Protein AF-A0AAD9JJX1-F1 (afdb_monomer_lite)

Radius of gyration: 18.47 Å; chains: 1; bounding box: 38×28×59 Å

Foldseek 3Di:
DLVVVLVVVLVVLVVVVVVCCPPPCNVVVVVVLVVCVVVDDPVCVVCLVLVVVVDDPQDQPPHPPGDVVSVSVVVNVVSVVCSVVVDDDDDDDDDCVCVVVPDDPVVVVVVCCVGVPPDPD

Structure (mmCIF, N/CA/C/O backbone):
data_AF-A0AAD9JJX1-F1
#
_entry.id   AF-A0AAD9JJX1-F1
#
loop_
_atom_site.group_PDB
_atom_site.id
_atom_site.type_symbol
_atom_site.label_atom_id
_atom_site.label_alt_id
_atom_site.label_comp_id
_atom_site.label_asym_id
_atom_site.label_entity_id
_atom_site.label_seq_id
_atom_site.pdbx_PDB_ins_code
_atom_site.Cartn_x
_atom_site.Cartn_y
_atom_site.Cartn_z
_atom_site.occupancy
_atom_site.B_iso_or_equiv
_atom_site.auth_seq_id
_atom_site.auth_comp_id
_atom_site.auth_asym_id
_atom_site.auth_atom_id
_atom_site.pdbx_PDB_model_num
ATOM 1 N N . MET A 1 1 ? 19.285 1.051 -28.911 1.00 51.34 1 MET A N 1
ATOM 2 C CA . MET A 1 1 ? 17.881 0.577 -28.793 1.00 51.34 1 MET A CA 1
ATOM 3 C C . MET A 1 1 ? 17.432 0.294 -27.343 1.00 51.34 1 MET A C 1
ATOM 5 O O . MET A 1 1 ? 16.351 0.729 -26.985 1.00 51.34 1 MET A O 1
ATOM 9 N N . ARG A 1 2 ? 18.259 -0.335 -26.481 1.00 54.25 2 ARG A N 1
ATOM 10 C CA . ARG A 1 2 ? 17.957 -0.710 -25.068 1.00 54.25 2 ARG A CA 1
ATOM 11 C C . ARG A 1 2 ? 17.603 0.442 -24.096 1.00 54.25 2 ARG A C 1
ATOM 13 O O . ARG A 1 2 ? 16.806 0.224 -23.195 1.00 54.25 2 ARG A O 1
ATOM 20 N N . LYS A 1 3 ? 18.189 1.638 -24.262 1.00 57.28 3 LYS A N 1
ATOM 21 C CA . LYS A 1 3 ? 17.987 2.800 -23.365 1.00 57.28 3 LYS A CA 1
ATOM 22 C C . LYS A 1 3 ? 16.601 3.443 -23.537 1.00 57.28 3 LYS A C 1
ATOM 24 O O . LYS A 1 3 ? 15.914 3.717 -22.565 1.00 57.28 3 LYS A O 1
ATOM 29 N N . ARG A 1 4 ? 16.141 3.525 -24.791 1.00 63.28 4 ARG A N 1
ATOM 30 C CA . ARG A 1 4 ? 14.838 4.093 -25.170 1.00 63.28 4 ARG A CA 1
ATOM 31 C C . ARG A 1 4 ? 13.652 3.331 -24.575 1.00 63.28 4 ARG A C 1
ATOM 33 O O . ARG A 1 4 ? 12.677 3.944 -24.176 1.00 63.28 4 ARG A O 1
ATOM 40 N N . THR A 1 5 ? 13.705 1.999 -24.526 1.00 60.38 5 THR A N 1
ATOM 41 C CA . THR A 1 5 ? 12.619 1.177 -23.954 1.00 60.38 5 THR A CA 1
ATOM 42 C C . THR A 1 5 ? 12.521 1.343 -22.437 1.00 60.38 5 THR A C 1
ATOM 44 O O . THR A 1 5 ? 11.437 1.323 -21.868 1.00 60.38 5 THR A O 1
ATOM 47 N N . LEU A 1 6 ? 13.673 1.539 -21.802 1.00 60.19 6 LEU A N 1
ATOM 48 C CA . LEU A 1 6 ? 13.841 1.799 -20.379 1.00 60.19 6 LEU A CA 1
ATOM 49 C C . LEU A 1 6 ? 13.226 3.135 -19.961 1.00 60.19 6 LEU A C 1
ATOM 51 O O . LEU A 1 6 ? 12.416 3.200 -19.039 1.00 60.19 6 LEU A O 1
ATOM 55 N N . GLU A 1 7 ? 13.596 4.178 -20.697 1.00 70.75 7 GLU A N 1
ATOM 56 C CA . GLU A 1 7 ? 13.088 5.536 -20.526 1.00 70.75 7 GLU A CA 1
ATOM 57 C C . GLU A 1 7 ? 11.575 5.581 -20.743 1.00 70.75 7 GLU A C 1
ATOM 59 O O . GLU A 1 7 ? 10.877 6.185 -19.940 1.00 70.75 7 GLU A O 1
ATOM 64 N N . LYS A 1 8 ? 11.056 4.856 -21.744 1.00 75.31 8 LYS A N 1
ATOM 65 C CA . LYS A 1 8 ? 9.611 4.735 -21.991 1.00 75.31 8 LYS A CA 1
ATOM 66 C C . LYS A 1 8 ? 8.853 4.056 -20.851 1.00 75.31 8 LYS A C 1
ATOM 68 O O . LYS A 1 8 ? 7.758 4.485 -20.521 1.00 75.31 8 LYS A O 1
ATOM 73 N N . ALA A 1 9 ? 9.409 2.998 -20.259 1.00 68.06 9 ALA A N 1
ATOM 74 C CA . ALA A 1 9 ? 8.761 2.312 -19.140 1.00 68.06 9 ALA A CA 1
ATOM 75 C C . ALA A 1 9 ? 8.756 3.181 -17.872 1.00 68.06 9 ALA A C 1
ATOM 77 O O . ALA A 1 9 ? 7.738 3.251 -17.192 1.00 68.06 9 ALA A O 1
ATOM 78 N N . SER A 1 10 ? 9.865 3.876 -17.579 1.00 68.75 10 SER A N 1
ATOM 79 C CA . SER A 1 10 ? 9.905 4.851 -16.480 1.00 68.75 10 SER A CA 1
ATOM 80 C C . SER A 1 10 ? 8.924 5.988 -16.731 1.00 68.75 10 SER A C 1
ATOM 82 O O . SER A 1 10 ? 8.107 6.262 -15.863 1.00 68.75 10 SER A O 1
ATOM 84 N N . SER A 1 11 ? 8.951 6.599 -17.922 1.00 75.44 11 SER A N 1
ATOM 85 C CA . SER A 1 11 ? 8.067 7.722 -18.237 1.00 75.44 11 SER A CA 1
ATOM 86 C C . SER A 1 11 ? 6.602 7.315 -18.190 1.00 75.44 11 SER A C 1
ATOM 88 O O . SER A 1 11 ? 5.792 8.095 -17.721 1.00 75.44 11 SER A O 1
ATOM 90 N N . PHE A 1 12 ? 6.263 6.096 -18.623 1.00 75.56 12 PHE A N 1
ATOM 91 C CA . PHE A 1 12 ? 4.907 5.564 -18.521 1.00 75.56 12 PHE A CA 1
ATOM 92 C C . PHE A 1 12 ? 4.464 5.416 -17.062 1.00 75.56 12 PHE A C 1
ATOM 94 O O . PHE A 1 12 ? 3.362 5.823 -16.720 1.00 75.56 12 PHE A O 1
ATOM 101 N N . LEU A 1 13 ? 5.310 4.866 -16.183 1.00 69.75 13 LEU A N 1
ATOM 102 C CA . LEU A 1 13 ? 4.979 4.751 -14.757 1.00 69.75 13 LEU A CA 1
ATOM 103 C C . LEU A 1 13 ? 4.855 6.127 -14.088 1.00 69.75 13 LEU A C 1
ATOM 105 O O . LEU A 1 13 ? 3.922 6.343 -13.318 1.00 69.75 13 LEU A O 1
ATOM 109 N N . ASP A 1 14 ? 5.756 7.053 -14.416 1.00 72.12 14 ASP A N 1
ATOM 110 C CA . ASP A 1 14 ? 5.748 8.424 -13.899 1.00 72.12 14 ASP A CA 1
ATOM 111 C C . ASP A 1 14 ? 4.504 9.195 -14.409 1.00 72.12 14 ASP A C 1
ATOM 113 O O . ASP A 1 14 ? 3.851 9.916 -13.653 1.00 72.12 14 ASP A O 1
ATOM 117 N N . GLU A 1 15 ? 4.102 8.979 -15.666 1.00 75.94 15 GLU A N 1
ATOM 118 C CA . GLU A 1 15 ? 2.879 9.526 -16.267 1.00 75.94 15 GLU A CA 1
ATOM 119 C C . GLU A 1 15 ? 1.619 8.949 -15.614 1.00 75.94 15 GLU A C 1
ATOM 121 O O . GLU A 1 15 ? 0.737 9.717 -15.242 1.00 75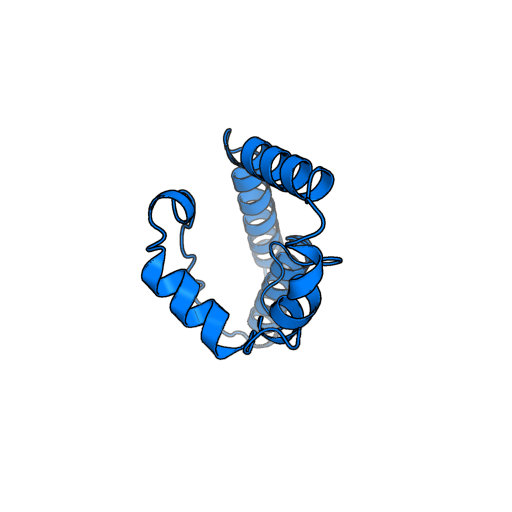.94 15 GLU A O 1
ATOM 126 N N . ARG A 1 16 ? 1.545 7.629 -15.394 1.00 67.31 16 ARG A N 1
ATOM 127 C CA . ARG A 1 16 ? 0.407 6.988 -14.708 1.00 67.31 16 ARG A CA 1
ATOM 128 C C . ARG A 1 16 ? 0.282 7.454 -13.261 1.00 67.31 16 ARG A C 1
ATOM 130 O O . ARG A 1 16 ? -0.829 7.712 -12.810 1.00 67.31 16 ARG A O 1
ATOM 137 N N . ALA A 1 17 ? 1.402 7.609 -12.553 1.00 64.44 17 ALA A N 1
ATOM 138 C CA . ALA A 1 17 ? 1.413 8.192 -11.213 1.00 64.44 17 ALA A CA 1
ATOM 139 C C . ALA A 1 17 ? 0.863 9.629 -11.232 1.00 64.44 17 ALA A C 1
ATOM 141 O O . ALA A 1 17 ? -0.026 9.961 -10.452 1.00 64.44 17 ALA A O 1
ATOM 142 N N . THR A 1 18 ? 1.312 10.440 -12.191 1.00 67.06 18 THR A N 1
ATOM 143 C CA . THR A 1 18 ? 0.841 11.821 -12.378 1.00 67.06 18 THR A CA 1
ATOM 144 C C . THR A 1 18 ? -0.645 11.885 -12.761 1.00 67.06 18 THR A C 1
ATOM 146 O O . THR A 1 18 ? -1.367 12.775 -12.321 1.00 67.06 18 THR A O 1
ATOM 149 N N . GLU A 1 19 ? -1.129 10.962 -13.591 1.00 67.94 19 GLU A N 1
ATOM 150 C CA . GLU A 1 19 ? -2.529 10.887 -14.022 1.00 67.94 19 GLU A CA 1
ATOM 151 C C . GLU A 1 19 ? -3.447 10.531 -12.843 1.00 67.94 19 GLU A C 1
ATOM 153 O O . GLU A 1 19 ? -4.462 11.195 -12.640 1.00 67.94 19 GLU A O 1
ATOM 158 N N . ILE A 1 20 ? -3.032 9.580 -11.996 1.00 61.97 20 ILE A N 1
ATOM 159 C CA . ILE A 1 20 ? -3.709 9.244 -10.732 1.00 61.97 20 ILE A CA 1
ATOM 160 C C . ILE A 1 20 ? -3.759 10.457 -9.792 1.00 61.97 20 ILE A C 1
ATOM 162 O O . ILE A 1 20 ? -4.796 10.726 -9.187 1.00 61.97 20 ILE A O 1
ATOM 166 N N . GLU A 1 21 ? -2.667 11.218 -9.687 1.00 62.78 21 GLU A N 1
ATOM 167 C CA . GLU A 1 21 ? -2.613 12.445 -8.879 1.00 62.78 21 GLU A CA 1
ATOM 168 C C . GLU A 1 21 ? -3.509 13.573 -9.424 1.00 62.78 21 GLU A C 1
ATOM 170 O O . GLU A 1 21 ? -3.971 14.414 -8.651 1.00 62.78 21 GLU A O 1
ATOM 175 N N . ARG A 1 22 ? -3.773 13.597 -10.738 1.00 63.84 22 ARG A N 1
ATOM 176 C CA . ARG A 1 22 ? -4.598 14.614 -11.420 1.00 63.84 22 ARG A CA 1
ATOM 177 C C . ARG A 1 22 ? -6.092 14.301 -11.450 1.00 63.84 22 ARG A C 1
ATOM 179 O O . ARG A 1 22 ? -6.875 15.213 -11.720 1.00 63.84 22 ARG A O 1
ATOM 186 N N . LEU A 1 23 ? -6.505 13.058 -11.194 1.00 61.00 23 LEU A N 1
ATOM 187 C CA . LEU A 1 23 ? -7.923 12.721 -11.069 1.00 61.00 23 LEU A CA 1
ATOM 188 C C . LEU A 1 23 ? -8.540 13.549 -9.934 1.00 61.00 23 LEU A C 1
ATOM 190 O O . LEU A 1 23 ? -8.014 13.582 -8.824 1.00 61.00 23 LEU A O 1
ATOM 194 N N . LEU A 1 24 ? -9.655 14.225 -10.229 1.00 50.28 24 LEU A N 1
ATOM 195 C CA . LEU A 1 24 ? -10.292 15.252 -9.390 1.00 50.28 24 LEU A CA 1
ATOM 196 C C . LEU A 1 24 ? -10.593 14.797 -7.947 1.00 50.28 24 LEU A C 1
ATOM 198 O O . LEU A 1 24 ? -10.640 15.642 -7.054 1.00 50.28 24 LEU A O 1
ATOM 202 N N . ASP A 1 25 ? -10.685 13.489 -7.697 1.00 57.41 25 ASP A N 1
ATOM 203 C CA . ASP A 1 25 ? -10.957 12.901 -6.380 1.00 57.41 25 ASP A CA 1
ATOM 204 C C . ASP A 1 25 ? -9.707 12.396 -5.638 1.00 57.41 25 ASP A C 1
ATOM 206 O O . ASP A 1 25 ? -9.750 12.205 -4.424 1.00 57.41 25 ASP A O 1
ATOM 210 N N . GLY A 1 26 ? -8.565 12.233 -6.313 1.00 57.34 26 GLY A N 1
ATOM 211 C CA . GLY A 1 26 ? -7.311 11.781 -5.699 1.00 57.34 26 GLY A CA 1
ATOM 212 C C . GLY A 1 26 ? -6.803 12.767 -4.640 1.00 57.34 26 GLY A C 1
ATOM 213 O O . GLY A 1 26 ? -6.696 12.401 -3.467 1.00 57.34 26 GLY A O 1
ATOM 214 N N . PRO A 1 27 ? -6.570 14.049 -4.982 1.00 58.38 27 PRO A N 1
ATOM 215 C CA . PRO A 1 27 ? -6.161 15.074 -4.024 1.00 58.38 27 PRO A CA 1
ATOM 216 C C . PRO A 1 27 ? -7.207 15.335 -2.943 1.00 58.38 27 PRO A C 1
ATOM 218 O O . PRO A 1 27 ? -6.839 15.708 -1.832 1.00 58.38 27 PRO A O 1
ATOM 221 N N . GLN A 1 28 ? -8.497 15.153 -3.244 1.00 58.03 28 GLN A N 1
ATOM 222 C CA . GLN A 1 28 ? -9.574 15.286 -2.262 1.00 58.03 28 GLN A CA 1
ATOM 223 C C . GLN A 1 28 ? -9.564 14.129 -1.272 1.00 58.03 28 GLN A C 1
ATOM 225 O O . GLN A 1 28 ? -9.653 14.384 -0.079 1.00 58.03 28 GLN A O 1
ATOM 230 N N . MET A 1 29 ? -9.371 12.890 -1.726 1.00 59.09 29 MET A N 1
ATOM 231 C CA . MET A 1 29 ? -9.211 11.721 -0.865 1.00 59.09 29 MET A CA 1
ATOM 232 C C . MET A 1 29 ? -7.929 11.824 -0.037 1.00 59.09 29 MET A C 1
ATOM 234 O O . MET A 1 29 ? -7.978 11.621 1.171 1.00 59.09 29 MET A O 1
ATOM 238 N N . PHE A 1 30 ? -6.800 12.229 -0.628 1.00 59.03 30 PHE A N 1
ATOM 239 C CA . PHE A 1 30 ? -5.568 12.489 0.122 1.00 59.03 30 PHE A CA 1
ATOM 240 C C . PHE A 1 30 ? -5.745 13.633 1.122 1.00 59.03 30 PHE A C 1
ATOM 242 O O . PHE A 1 30 ? -5.327 13.489 2.266 1.00 59.03 30 PHE A O 1
ATOM 249 N N . LYS A 1 31 ? -6.414 14.737 0.758 1.00 56.84 31 LYS A N 1
ATOM 250 C CA . LYS A 1 31 ? -6.748 15.824 1.695 1.00 56.84 31 LYS A CA 1
ATOM 251 C C . LYS A 1 31 ? -7.729 15.372 2.770 1.00 56.84 31 LYS A C 1
ATOM 253 O O . LYS A 1 31 ? -7.530 15.744 3.914 1.00 56.84 31 LYS A O 1
ATOM 258 N N . ALA A 1 32 ? -8.746 14.579 2.448 1.00 55.56 32 ALA A N 1
ATOM 259 C CA . ALA A 1 32 ? -9.736 14.065 3.388 1.00 55.56 32 ALA A CA 1
ATOM 260 C C . ALA A 1 32 ? -9.092 13.079 4.361 1.00 55.56 32 ALA A C 1
ATOM 262 O O . ALA A 1 32 ? -9.261 13.227 5.563 1.00 55.56 32 ALA A O 1
ATOM 263 N N . VAL A 1 33 ? -8.273 12.147 3.873 1.00 59.66 33 VAL A N 1
ATOM 264 C CA . VAL A 1 33 ? -7.469 11.237 4.697 1.00 59.66 33 VAL A CA 1
ATOM 265 C C . VAL A 1 33 ? -6.462 12.015 5.528 1.00 59.66 33 VAL A C 1
ATOM 267 O O . VAL A 1 33 ? -6.341 11.732 6.709 1.00 59.66 33 VAL A O 1
ATOM 270 N N . HIS A 1 34 ? -5.792 13.028 4.977 1.00 59.16 34 HIS A N 1
ATOM 271 C CA . HIS A 1 34 ? -4.846 13.856 5.726 1.00 59.16 34 HIS A CA 1
ATOM 272 C C . HIS A 1 34 ? -5.547 14.721 6.786 1.00 59.16 34 HIS A C 1
ATOM 274 O O . HIS A 1 34 ? -5.044 14.873 7.896 1.00 59.16 34 HIS A O 1
ATOM 280 N N . LEU A 1 35 ? -6.734 15.256 6.487 1.00 53.00 35 LEU A N 1
ATOM 281 C CA . LEU A 1 35 ? -7.588 15.992 7.424 1.00 53.00 35 LEU A CA 1
ATOM 282 C C . LEU A 1 35 ? -8.153 15.069 8.508 1.00 53.00 35 LEU A C 1
ATOM 284 O O . LEU A 1 35 ? -8.164 15.456 9.674 1.00 53.00 35 LEU A O 1
ATOM 288 N N . LEU A 1 36 ? -8.563 13.849 8.152 1.00 53.97 36 LEU A N 1
ATOM 289 C CA . LEU A 1 36 ? -8.987 12.806 9.086 1.00 53.97 36 LEU A CA 1
ATOM 290 C C . LEU A 1 36 ? -7.811 12.317 9.932 1.00 53.97 36 LEU A C 1
ATOM 292 O O . LEU A 1 36 ? -7.994 12.138 11.125 1.00 53.97 36 LEU A O 1
ATOM 296 N N . GLN A 1 37 ? -6.609 12.174 9.359 1.00 55.09 37 GLN A N 1
ATOM 297 C CA . GLN A 1 37 ? -5.351 11.858 10.051 1.00 55.09 37 GLN A CA 1
ATOM 298 C C . GLN A 1 37 ? -4.961 12.964 11.041 1.00 55.09 37 GLN A C 1
ATOM 300 O O . GLN A 1 37 ? -4.597 12.665 12.175 1.00 55.09 37 GLN A O 1
ATOM 305 N N . ARG A 1 38 ? -5.100 14.239 10.657 1.00 54.84 38 ARG A N 1
ATOM 306 C CA . ARG A 1 38 ? -4.887 15.402 11.539 1.00 54.84 38 ARG A CA 1
ATOM 307 C C . ARG A 1 38 ? -5.962 15.549 12.618 1.00 54.84 38 ARG A C 1
ATOM 309 O O . ARG A 1 38 ? -5.680 16.109 13.671 1.00 54.84 38 ARG A O 1
ATOM 316 N N . ARG A 1 39 ? -7.179 15.060 12.362 1.00 49.59 39 ARG A N 1
ATOM 317 C CA . ARG A 1 39 ? -8.299 15.022 13.315 1.00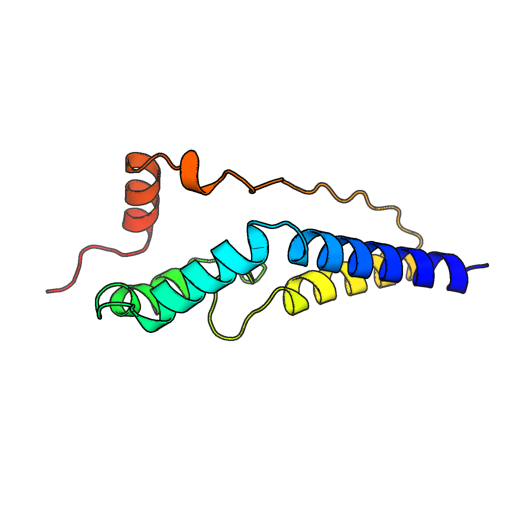 49.59 39 ARG A CA 1
ATOM 318 C C . ARG A 1 39 ? -8.470 13.668 14.002 1.00 49.59 39 ARG A C 1
ATOM 320 O O . ARG A 1 39 ? -9.518 13.470 14.612 1.00 49.59 39 ARG A O 1
ATOM 327 N N . GLN A 1 40 ? -7.501 12.747 13.927 1.00 48.62 40 GLN A N 1
ATOM 328 C CA . GLN A 1 40 ? -7.635 11.448 14.590 1.00 48.62 40 GLN A CA 1
ATOM 329 C C . GLN A 1 40 ? -7.830 11.665 16.083 1.00 48.62 40 GLN A C 1
ATOM 331 O O . GLN A 1 40 ? -6.896 11.933 16.836 1.00 48.62 40 GLN A O 1
ATOM 336 N N . HIS A 1 41 ? -9.086 11.535 16.498 1.00 53.44 41 HIS A N 1
ATOM 337 C CA . HIS A 1 41 ? -9.458 11.271 17.865 1.00 53.44 41 HIS A CA 1
ATOM 338 C C . HIS A 1 41 ? -8.640 10.060 18.322 1.00 53.44 41 HIS A C 1
ATOM 340 O O . HIS A 1 41 ? -8.515 9.082 17.584 1.00 53.44 41 HIS A O 1
ATOM 346 N N . SER A 1 42 ? -8.104 10.141 19.535 1.00 57.56 42 SER A N 1
ATOM 347 C CA . SER A 1 42 ? -7.198 9.218 20.249 1.00 57.56 42 SER A CA 1
ATOM 348 C C . SER A 1 42 ? -7.474 7.700 20.182 1.00 57.56 42 SER A C 1
ATOM 350 O O . SER A 1 42 ? -6.748 6.911 20.782 1.00 57.56 42 SER A O 1
ATOM 352 N N . LYS A 1 43 ? -8.523 7.255 19.483 1.00 61.78 43 LYS A N 1
ATOM 353 C CA . LYS A 1 43 ? -8.937 5.858 19.336 1.00 61.78 43 LYS A CA 1
ATOM 354 C C . LYS A 1 43 ? -8.183 5.112 18.231 1.00 61.78 43 LYS A C 1
ATOM 356 O O . LYS A 1 43 ? -7.791 3.977 18.472 1.00 61.78 43 LYS A O 1
ATOM 361 N N . LEU A 1 44 ? -7.932 5.709 17.057 1.00 74.75 44 LEU A N 1
ATOM 362 C CA . LEU A 1 44 ? -7.217 4.996 15.978 1.00 74.75 44 LEU A CA 1
ATOM 363 C C . LEU A 1 44 ? -5.716 4.838 16.258 1.00 74.75 44 LEU A C 1
ATOM 365 O O . LEU A 1 44 ? -5.113 3.863 15.821 1.00 74.75 44 LEU A O 1
ATOM 369 N N . THR A 1 45 ? -5.132 5.720 17.070 1.00 79.25 45 THR A N 1
ATO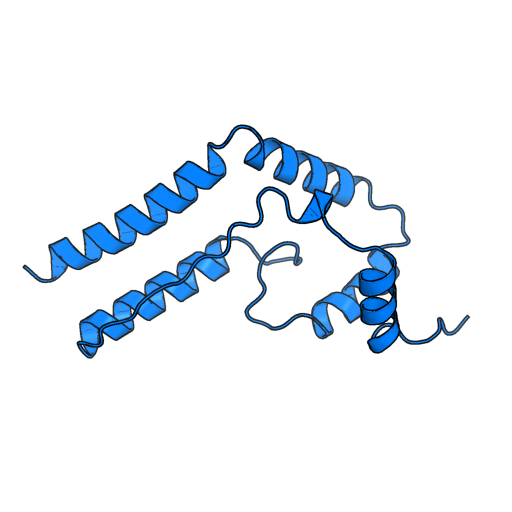M 370 C CA . THR A 1 45 ? -3.753 5.576 17.564 1.00 79.25 45 THR A CA 1
ATOM 371 C C . THR A 1 45 ? -3.567 4.363 18.474 1.00 79.25 45 THR A C 1
ATOM 373 O O . THR A 1 45 ? -2.467 3.843 18.561 1.00 79.25 45 THR A O 1
ATOM 376 N N . ARG A 1 46 ? -4.623 3.868 19.138 1.00 82.94 46 ARG A N 1
ATOM 377 C CA . ARG A 1 46 ? -4.515 2.677 20.004 1.00 82.94 46 ARG A CA 1
ATOM 378 C C . ARG A 1 46 ? -4.278 1.387 19.226 1.00 82.94 46 ARG A C 1
ATOM 380 O O . ARG A 1 46 ? -3.733 0.438 19.777 1.00 82.94 46 ARG A O 1
ATOM 387 N N . ILE A 1 47 ? -4.748 1.331 17.983 1.00 86.25 47 ILE A N 1
ATOM 388 C CA . ILE A 1 47 ? -4.665 0.131 17.148 1.00 86.25 47 ILE A CA 1
ATOM 389 C C . ILE A 1 47 ? -3.618 0.261 16.041 1.00 86.25 47 ILE A C 1
ATOM 391 O O . ILE A 1 47 ? -3.390 -0.713 15.332 1.00 86.25 47 ILE A O 1
ATOM 395 N N . SER A 1 48 ? -2.989 1.432 15.880 1.00 85.56 48 SER A N 1
ATOM 396 C CA . SER A 1 48 ? -2.104 1.712 14.744 1.00 85.56 48 SER A CA 1
ATOM 397 C C . SER A 1 48 ? -0.948 0.732 14.651 1.00 85.56 48 SER A C 1
ATOM 399 O O . SER A 1 48 ? -0.697 0.226 13.567 1.00 85.56 48 SER A O 1
ATOM 401 N N . ASP A 1 49 ? -0.298 0.427 15.771 1.00 88.00 49 ASP A N 1
ATOM 402 C CA . ASP A 1 49 ? 0.912 -0.399 15.772 1.00 88.00 49 ASP A CA 1
ATOM 403 C C . ASP A 1 49 ? 0.564 -1.856 15.448 1.00 88.00 49 ASP A C 1
ATOM 405 O O . ASP A 1 49 ? 1.155 -2.456 14.558 1.00 88.00 49 ASP A O 1
ATOM 409 N N . LYS A 1 50 ? -0.516 -2.378 16.048 1.00 90.06 50 LYS A N 1
ATOM 410 C CA . LYS A 1 50 ? -1.046 -3.714 15.726 1.00 90.06 50 LYS A CA 1
ATOM 411 C C . LYS A 1 50 ? -1.471 -3.834 14.261 1.00 90.06 50 LYS A C 1
ATOM 413 O O . LYS A 1 50 ? -1.288 -4.882 13.649 1.00 90.06 50 LYS A O 1
ATOM 418 N N . VAL A 1 51 ? -2.076 -2.783 13.700 1.00 90.56 51 VAL A N 1
ATOM 419 C CA . VAL A 1 51 ? -2.437 -2.741 12.275 1.00 90.56 51 VAL A CA 1
ATOM 420 C C . VAL A 1 51 ? -1.176 -2.710 11.410 1.00 90.56 51 VAL A C 1
ATOM 422 O O . VAL A 1 51 ? -1.122 -3.417 10.408 1.00 90.56 51 VAL A O 1
ATOM 425 N N . ASP A 1 52 ? -0.167 -1.925 11.785 1.00 89.75 52 ASP A N 1
ATOM 426 C CA . ASP A 1 52 ? 1.086 -1.803 11.034 1.00 89.75 52 ASP A CA 1
ATOM 427 C C . ASP A 1 52 ? 1.879 -3.122 11.011 1.00 89.75 52 ASP A C 1
ATOM 429 O O . ASP A 1 52 ? 2.436 -3.474 9.967 1.00 89.75 52 ASP A O 1
ATOM 433 N N . ASP A 1 53 ? 1.847 -3.874 12.116 1.00 91.12 53 ASP A N 1
ATOM 434 C CA . ASP A 1 53 ? 2.429 -5.217 12.244 1.00 91.12 53 ASP A CA 1
ATOM 435 C C . ASP A 1 53 ? 1.651 -6.277 11.448 1.00 91.12 53 ASP A C 1
ATOM 437 O O . ASP A 1 53 ? 2.242 -7.192 10.875 1.00 91.12 53 ASP A O 1
ATOM 441 N N . PHE A 1 54 ? 0.320 -6.161 11.391 1.00 92.94 54 PHE A N 1
ATOM 442 C CA . PHE A 1 54 ? -0.529 -7.077 10.624 1.00 92.94 54 PHE A CA 1
ATOM 443 C C . PHE A 1 54 ? -0.404 -6.868 9.106 1.00 92.94 54 PHE A C 1
ATOM 445 O O . PHE A 1 54 ? -0.531 -7.817 8.327 1.00 92.94 54 PHE A O 1
ATOM 452 N N . LEU A 1 55 ? -0.182 -5.628 8.656 1.00 92.12 55 LEU A N 1
ATOM 453 C CA . LEU A 1 55 ? -0.096 -5.307 7.234 1.00 92.12 55 LEU A CA 1
ATOM 454 C C . LEU A 1 55 ? 1.215 -5.815 6.611 1.00 92.12 55 LEU A C 1
ATOM 456 O O . LEU A 1 55 ? 2.301 -5.599 7.156 1.00 92.12 55 LEU A O 1
ATOM 460 N N . PRO A 1 56 ? 1.160 -6.406 5.403 1.00 91.69 56 PRO A N 1
ATOM 461 C CA . PRO A 1 56 ? 2.355 -6.920 4.753 1.00 91.69 56 PRO A CA 1
ATOM 462 C C . PRO A 1 56 ? 3.350 -5.786 4.445 1.00 91.69 56 PRO A C 1
ATOM 464 O O . PRO A 1 56 ? 2.931 -4.670 4.123 1.00 91.69 56 PRO A O 1
ATOM 467 N N . PRO A 1 57 ? 4.670 -6.053 4.448 1.00 89.56 57 PRO A N 1
ATOM 468 C CA . PRO A 1 57 ? 5.687 -5.035 4.163 1.00 89.56 57 PRO A CA 1
ATOM 469 C C . PRO A 1 57 ? 5.563 -4.378 2.781 1.00 89.56 57 PRO A C 1
ATOM 471 O O . PRO A 1 57 ? 6.047 -3.267 2.584 1.00 89.56 57 PRO A O 1
ATOM 474 N N . SER A 1 58 ? 4.927 -5.057 1.822 1.00 88.44 58 SER A N 1
ATOM 475 C CA . SER A 1 58 ? 4.653 -4.531 0.481 1.00 88.44 58 SER A CA 1
ATOM 476 C C . SER A 1 58 ? 3.548 -3.472 0.452 1.00 88.44 58 SER A C 1
ATOM 478 O O . SER A 1 58 ? 3.407 -2.773 -0.550 1.00 88.44 58 SER A O 1
ATOM 480 N N . GLN A 1 59 ? 2.741 -3.365 1.511 1.00 88.81 59 GLN A N 1
ATOM 481 C CA . GLN A 1 59 ? 1.699 -2.354 1.623 1.00 88.81 59 GLN A CA 1
ATOM 482 C C . GLN A 1 59 ? 2.325 -1.037 2.072 1.00 88.81 59 GLN A C 1
ATOM 484 O O . GLN A 1 59 ? 2.741 -0.915 3.220 1.00 88.81 59 GLN A O 1
ATOM 489 N N . SER A 1 60 ? 2.356 -0.045 1.186 1.00 87.75 60 SER A N 1
ATOM 490 C CA . SER A 1 60 ? 2.916 1.285 1.486 1.00 87.75 60 SER A CA 1
ATOM 491 C C . SER A 1 60 ? 1.838 2.341 1.744 1.00 87.75 60 SER A C 1
ATOM 493 O O . SER A 1 60 ? 2.071 3.318 2.451 1.00 87.75 60 SER A O 1
ATOM 495 N N . GLY A 1 61 ? 0.647 2.165 1.163 1.00 84.38 61 GLY A N 1
ATOM 496 C CA . GLY A 1 61 ? -0.460 3.109 1.304 1.00 84.38 61 GLY A CA 1
ATOM 497 C C . GLY A 1 61 ? -0.974 3.184 2.742 1.00 84.38 61 GLY A C 1
ATOM 498 O O . GLY A 1 61 ? -1.080 2.166 3.420 1.00 84.38 61 GLY A O 1
ATOM 499 N N . PHE A 1 62 ? -1.319 4.394 3.191 1.00 80.38 62 PHE A N 1
ATOM 500 C CA . PHE A 1 62 ? -1.910 4.667 4.510 1.00 80.38 62 PHE A CA 1
ATOM 501 C C . PHE A 1 62 ? -1.056 4.258 5.727 1.00 80.38 62 PHE A C 1
ATOM 503 O O . PHE A 1 62 ? -1.570 4.247 6.845 1.00 80.38 62 PHE A O 1
ATOM 510 N N . ARG A 1 63 ? 0.244 3.988 5.541 1.00 85.19 63 ARG A N 1
ATOM 511 C CA . ARG A 1 63 ? 1.195 3.706 6.627 1.00 85.19 63 ARG A CA 1
ATOM 512 C C . ARG A 1 63 ? 2.068 4.914 6.937 1.00 85.19 63 ARG A C 1
ATOM 514 O O . ARG A 1 63 ? 2.447 5.686 6.055 1.00 85.19 63 ARG A O 1
ATOM 521 N N . ARG A 1 64 ? 2.420 5.074 8.211 1.00 83.00 64 ARG A N 1
ATOM 522 C CA . ARG A 1 64 ? 3.319 6.145 8.654 1.00 83.00 64 ARG A CA 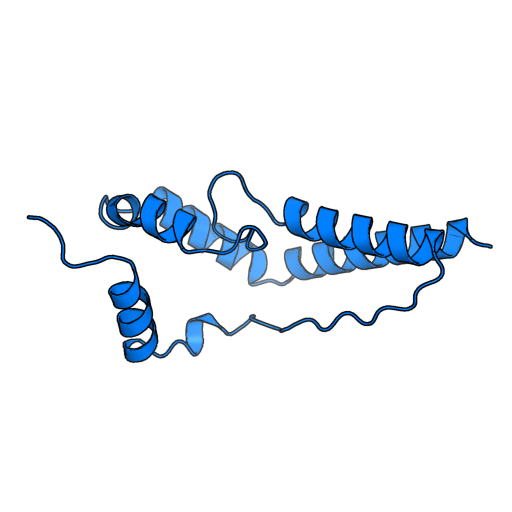1
ATOM 523 C C . ARG A 1 64 ? 4.723 5.907 8.089 1.00 83.00 64 ARG A C 1
ATOM 525 O O . ARG A 1 64 ? 5.250 4.807 8.167 1.00 83.00 64 ARG A O 1
ATOM 532 N N . GLY A 1 65 ? 5.335 6.956 7.536 1.00 86.06 65 GLY A N 1
ATOM 533 C CA . GLY A 1 65 ? 6.691 6.881 6.973 1.00 86.06 65 GLY A CA 1
ATOM 534 C C . GLY A 1 65 ? 6.792 6.140 5.635 1.00 86.06 65 GLY A C 1
ATOM 535 O O . GLY A 1 65 ? 7.901 5.909 5.165 1.00 86.06 65 GLY A O 1
ATOM 536 N N . ARG A 1 66 ? 5.658 5.785 5.021 1.00 86.56 66 ARG A N 1
ATOM 537 C CA . ARG A 1 66 ? 5.571 5.163 3.696 1.00 86.56 66 ARG A CA 1
ATOM 538 C C . ARG A 1 66 ? 4.794 6.057 2.738 1.00 86.56 66 ARG A C 1
ATOM 540 O O . ARG A 1 66 ? 3.997 6.897 3.158 1.00 86.56 66 ARG A O 1
ATOM 547 N N . SER A 1 67 ? 5.032 5.892 1.443 1.00 85.81 67 SER A N 1
ATOM 548 C CA . SER A 1 67 ? 4.352 6.662 0.399 1.00 85.81 67 SER A CA 1
ATOM 549 C C . SER A 1 67 ? 4.250 5.886 -0.914 1.00 85.81 67 SER A C 1
ATOM 551 O O . SER A 1 67 ? 4.798 4.793 -1.067 1.00 85.81 67 SER A O 1
ATOM 553 N N . THR A 1 68 ? 3.588 6.480 -1.907 1.00 82.06 68 THR A N 1
ATOM 554 C CA . THR A 1 68 ? 3.556 5.962 -3.284 1.00 82.06 68 THR A CA 1
ATOM 555 C C . THR A 1 68 ? 4.964 5.759 -3.861 1.00 82.06 68 THR A C 1
ATOM 557 O O . THR A 1 68 ? 5.163 4.871 -4.688 1.00 82.06 68 THR A O 1
ATOM 560 N N . ALA A 1 69 ? 5.968 6.504 -3.378 1.00 86.19 69 ALA A N 1
ATOM 561 C CA . ALA A 1 69 ? 7.354 6.350 -3.812 1.00 86.19 69 ALA A CA 1
ATOM 562 C C . ALA A 1 69 ? 7.921 4.947 -3.525 1.00 86.19 69 ALA A C 1
ATOM 564 O O . ALA A 1 69 ? 8.669 4.426 -4.350 1.00 86.19 69 ALA A O 1
ATOM 565 N N . ASP A 1 70 ? 7.527 4.301 -2.418 1.00 88.75 70 ASP A N 1
ATOM 566 C CA . ASP A 1 70 ? 7.939 2.924 -2.105 1.00 88.75 70 ASP A CA 1
ATOM 567 C C . ASP A 1 70 ? 7.445 1.937 -3.179 1.00 88.75 70 ASP A C 1
ATOM 569 O O . ASP A 1 70 ? 8.180 1.052 -3.623 1.00 88.75 70 ASP A O 1
ATOM 573 N N . VAL A 1 71 ? 6.198 2.111 -3.632 1.00 86.94 71 VAL A N 1
ATOM 574 C CA . VAL A 1 71 ? 5.572 1.258 -4.655 1.00 86.94 71 VAL A CA 1
ATOM 575 C C . VAL A 1 71 ? 6.225 1.493 -6.017 1.00 86.94 71 VAL A C 1
ATOM 577 O O . VAL A 1 71 ? 6.603 0.538 -6.699 1.00 86.94 71 VAL A O 1
ATOM 580 N N . ILE A 1 72 ? 6.423 2.763 -6.392 1.00 86.62 72 ILE A N 1
ATOM 581 C CA . ILE A 1 72 ? 7.114 3.147 -7.632 1.00 86.62 72 ILE A CA 1
ATOM 582 C C . ILE A 1 72 ? 8.529 2.563 -7.649 1.00 86.62 72 ILE A C 1
ATOM 584 O O . ILE A 1 72 ? 8.957 2.010 -8.664 1.00 86.62 72 ILE A O 1
ATOM 588 N N . TRP A 1 73 ? 9.250 2.630 -6.528 1.00 89.25 73 TRP A N 1
ATOM 589 C CA . TRP A 1 73 ? 10.581 2.044 -6.411 1.00 89.25 73 TRP A CA 1
ATOM 590 C C . TRP A 1 73 ? 10.576 0.535 -6.687 1.00 89.25 73 TRP A C 1
ATOM 592 O O . TRP A 1 73 ? 11.398 0.055 -7.474 1.00 89.25 73 TRP A O 1
ATOM 602 N N . GLY A 1 74 ? 9.615 -0.201 -6.118 1.00 90.06 74 GLY A N 1
ATOM 603 C CA . GLY A 1 74 ? 9.430 -1.632 -6.380 1.00 90.06 74 GLY A CA 1
ATOM 604 C C . GLY A 1 74 ? 9.237 -1.942 -7.868 1.00 90.06 74 GLY A C 1
ATOM 605 O O . GLY A 1 74 ? 9.944 -2.789 -8.423 1.00 90.06 74 GLY A O 1
ATOM 606 N N . TYR A 1 75 ? 8.358 -1.198 -8.547 1.00 89.25 75 TYR A N 1
ATOM 607 C CA . TYR A 1 75 ? 8.143 -1.351 -9.990 1.00 89.25 75 TYR A CA 1
ATOM 608 C C . TYR A 1 75 ? 9.390 -1.021 -10.813 1.00 89.25 75 TYR A C 1
ATOM 610 O O . TYR A 1 75 ? 9.751 -1.778 -11.716 1.00 89.25 75 TYR A O 1
ATOM 618 N N . ARG A 1 76 ? 10.096 0.067 -10.487 1.00 88.62 76 ARG A N 1
ATOM 619 C CA . ARG A 1 76 ? 11.345 0.443 -11.172 1.00 88.62 76 ARG A CA 1
ATOM 620 C C . ARG A 1 76 ? 12.397 -0.656 -11.047 1.00 88.62 76 ARG A C 1
ATOM 622 O O . ARG A 1 76 ? 13.073 -0.978 -12.026 1.00 88.62 76 ARG A O 1
ATOM 629 N N . TRP A 1 77 ? 12.510 -1.268 -9.871 1.00 91.50 77 TRP A N 1
ATOM 630 C CA . TRP A 1 77 ? 13.444 -2.366 -9.641 1.00 91.50 77 TRP A CA 1
ATOM 631 C C . TRP A 1 77 ? 13.071 -3.626 -10.433 1.00 91.50 77 TRP A C 1
ATOM 633 O O . TRP A 1 77 ? 13.936 -4.252 -11.053 1.00 91.50 77 TRP A O 1
ATOM 643 N N . LEU A 1 78 ? 11.778 -3.957 -10.482 1.00 90.88 78 LEU A N 1
ATOM 644 C CA . LEU A 1 78 ? 11.247 -5.066 -11.272 1.00 90.88 78 LEU A CA 1
ATOM 645 C C . LEU A 1 78 ? 11.538 -4.876 -12.773 1.00 90.88 78 LEU A C 1
ATOM 647 O O . LEU A 1 78 ? 12.055 -5.781 -13.433 1.00 90.88 78 LEU A O 1
ATOM 651 N N . VAL A 1 79 ? 11.304 -3.670 -13.295 1.00 87.69 79 VAL A N 1
ATOM 652 C CA . VAL A 1 79 ? 11.623 -3.293 -14.681 1.00 87.69 79 VAL A CA 1
ATOM 653 C C . VAL A 1 79 ? 13.123 -3.445 -14.964 1.00 87.69 79 VAL A C 1
ATOM 655 O O . VAL A 1 79 ? 13.505 -4.061 -15.965 1.00 87.69 79 VAL A O 1
ATOM 658 N N . ALA A 1 80 ? 13.984 -2.961 -14.062 1.00 88.44 80 ALA A N 1
ATOM 659 C CA . ALA A 1 80 ? 15.436 -3.075 -14.202 1.00 88.44 80 ALA A CA 1
ATOM 660 C C . ALA A 1 80 ? 15.907 -4.543 -14.239 1.00 88.44 80 ALA A C 1
ATOM 662 O O . ALA A 1 80 ? 16.740 -4.917 -15.075 1.00 88.44 80 ALA A O 1
ATOM 663 N N . LYS A 1 81 ? 15.342 -5.403 -13.379 1.00 93.31 81 LYS A N 1
ATOM 664 C CA . LYS A 1 81 ? 15.588 -6.856 -13.386 1.00 93.31 81 LYS A CA 1
ATOM 665 C C . LYS A 1 81 ? 15.192 -7.481 -14.722 1.00 93.31 81 LYS A C 1
ATOM 667 O O . LYS A 1 81 ? 16.010 -8.179 -15.324 1.00 93.31 81 LYS A O 1
ATOM 672 N N . CYS A 1 82 ? 13.988 -7.193 -15.211 1.00 91.12 82 CYS A N 1
ATOM 673 C CA . CYS A 1 82 ? 13.485 -7.745 -16.470 1.00 91.12 82 CYS A CA 1
ATOM 674 C C . CYS A 1 82 ? 14.382 -7.379 -17.651 1.00 91.12 82 CYS A C 1
ATOM 676 O O . CYS A 1 82 ? 14.689 -8.207 -18.503 1.00 91.12 82 CYS A O 1
ATOM 678 N N . GLN A 1 83 ? 14.918 -6.164 -17.671 1.00 86.25 83 GLN A N 1
ATOM 679 C CA . GLN A 1 83 ? 15.794 -5.724 -18.757 1.00 86.25 83 GLN A CA 1
ATOM 680 C C . GLN A 1 83 ? 17.196 -6.313 -18.700 1.00 86.25 83 GLN A C 1
ATOM 682 O O . GLN A 1 83 ? 17.796 -6.538 -19.766 1.00 86.25 83 GLN A O 1
ATOM 687 N N . ARG A 1 84 ? 17.715 -6.522 -17.482 1.00 91.25 84 ARG A N 1
ATOM 688 C CA . ARG A 1 84 ? 19.010 -7.161 -17.238 1.00 91.25 84 ARG A CA 1
ATOM 689 C C . ARG A 1 84 ? 18.967 -8.626 -17.652 1.00 91.25 84 ARG A C 1
ATOM 691 O O . ARG A 1 84 ? 19.822 -9.040 -18.427 1.00 91.25 84 ARG A O 1
ATOM 698 N N . TYR A 1 85 ? 17.960 -9.358 -17.185 1.00 94.69 85 TYR A N 1
ATOM 699 C CA . TYR A 1 85 ? 17.853 -10.809 -17.367 1.00 94.69 85 TYR A CA 1
ATOM 700 C C . TYR A 1 85 ? 16.987 -11.235 -18.554 1.00 94.69 85 TYR A C 1
ATOM 702 O O . TYR A 1 85 ? 16.902 -12.419 -18.841 1.00 94.69 85 TYR A O 1
ATOM 710 N N . LYS A 1 86 ? 16.391 -10.279 -19.276 1.00 92.12 86 LYS A N 1
ATOM 711 C CA . LYS A 1 86 ? 15.521 -10.531 -20.437 1.00 92.12 86 LYS A CA 1
ATOM 712 C C . LYS A 1 86 ? 14.276 -11.348 -20.112 1.00 92.12 86 LYS A C 1
ATOM 714 O O . LYS A 1 86 ? 13.794 -12.095 -20.953 1.00 92.12 86 LYS A O 1
ATOM 719 N N . TYR A 1 87 ? 13.722 -11.126 -18.924 1.00 91.00 87 TYR A N 1
ATOM 720 C CA . TYR A 1 87 ? 12.402 -11.630 -18.575 1.00 91.00 87 TYR A CA 1
ATOM 721 C C . TYR A 1 87 ? 11.306 -10.721 -19.121 1.00 91.00 87 TYR A C 1
ATOM 723 O O . TYR A 1 87 ? 11.466 -9.499 -19.184 1.00 91.00 87 TYR A O 1
ATOM 731 N N . VAL A 1 88 ? 10.193 -11.342 -19.494 1.00 89.50 88 VAL A N 1
ATOM 732 C CA . VAL A 1 88 ? 8.929 -10.667 -19.775 1.00 89.50 88 VAL A CA 1
ATOM 733 C C . VAL A 1 88 ? 8.051 -10.845 -18.545 1.00 89.50 88 VAL A C 1
ATOM 735 O O . VAL A 1 88 ? 7.977 -11.939 -17.990 1.00 89.50 88 VAL A O 1
ATOM 738 N N . ILE A 1 89 ? 7.438 -9.755 -18.102 1.00 86.56 89 ILE A N 1
ATOM 739 C CA . ILE A 1 89 ? 6.515 -9.737 -16.973 1.00 86.56 89 ILE A CA 1
ATOM 740 C C . ILE A 1 89 ? 5.252 -8.996 -17.384 1.00 86.56 89 ILE A C 1
ATOM 742 O O . ILE A 1 89 ? 5.312 -8.036 -18.155 1.00 86.56 89 ILE A O 1
ATOM 746 N N . GLU A 1 90 ? 4.129 -9.423 -16.833 1.00 88.50 90 GLU A N 1
ATOM 747 C CA . GLU A 1 90 ? 2.843 -8.756 -16.982 1.00 88.50 90 GLU A CA 1
ATOM 748 C C . GLU A 1 90 ? 2.447 -8.181 -15.623 1.00 88.50 90 GLU A C 1
ATOM 750 O O . GLU A 1 90 ? 2.626 -8.822 -14.587 1.00 88.50 90 GLU A O 1
ATOM 755 N N . ILE A 1 91 ? 1.966 -6.939 -15.620 1.00 84.75 91 ILE A N 1
ATOM 756 C CA . ILE A 1 91 ? 1.543 -6.243 -14.404 1.00 84.75 91 ILE A CA 1
ATOM 757 C C . ILE A 1 91 ? 0.028 -6.101 -14.463 1.00 84.75 91 ILE A C 1
ATOM 759 O O . ILE A 1 91 ? -0.49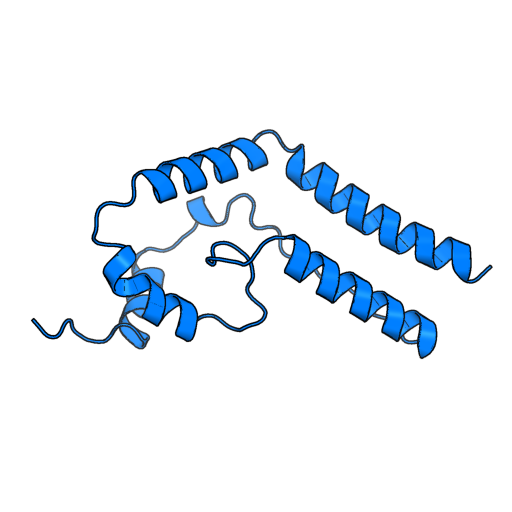6 -5.430 -15.350 1.00 84.75 91 ILE A O 1
ATOM 763 N N . LEU A 1 92 ? -0.662 -6.705 -13.497 1.00 87.31 92 LEU A N 1
ATOM 764 C CA . LEU A 1 92 ? -2.099 -6.547 -13.309 1.00 87.31 92 LEU A CA 1
ATOM 765 C C . LEU A 1 92 ? -2.357 -5.519 -12.205 1.00 87.31 92 LEU A C 1
ATOM 767 O O . LEU A 1 92 ? -2.020 -5.743 -11.043 1.00 87.31 92 LEU A O 1
ATOM 771 N N . GLY A 1 93 ? -2.952 -4.390 -12.581 1.00 83.81 93 GLY A N 1
ATOM 772 C CA . GLY A 1 93 ? -3.453 -3.396 -11.635 1.00 83.81 93 GLY A CA 1
ATOM 773 C C . GLY A 1 93 ? -4.895 -3.696 -11.234 1.00 83.81 93 GLY A C 1
ATOM 774 O O . GLY A 1 93 ? -5.691 -4.131 -12.063 1.00 83.81 93 GLY A O 1
ATOM 775 N N . ILE A 1 94 ? -5.234 -3.435 -9.972 1.00 84.94 94 ILE A N 1
ATOM 776 C CA . ILE A 1 94 ? -6.616 -3.445 -9.483 1.00 84.94 94 ILE A CA 1
ATOM 777 C C . ILE A 1 94 ? -7.036 -1.992 -9.281 1.00 84.94 94 ILE A C 1
ATOM 779 O O . ILE A 1 94 ? -6.358 -1.255 -8.564 1.00 84.94 94 ILE A O 1
ATOM 783 N N . ASP A 1 95 ? -8.146 -1.590 -9.899 1.00 83.56 95 ASP A N 1
ATOM 784 C CA . ASP A 1 95 ? -8.748 -0.286 -9.644 1.00 83.56 95 ASP A CA 1
ATOM 785 C C . ASP A 1 95 ? -9.540 -0.312 -8.329 1.00 83.56 95 ASP A C 1
ATOM 787 O O . ASP A 1 95 ? -10.409 -1.159 -8.114 1.00 83.56 95 ASP A O 1
ATOM 791 N N . LEU A 1 96 ? -9.210 0.620 -7.438 1.00 79.69 96 LEU A N 1
ATOM 792 C CA . LEU A 1 96 ? -9.808 0.764 -6.113 1.00 79.69 96 LEU A CA 1
ATOM 793 C C . LEU A 1 96 ? -10.557 2.096 -5.956 1.00 79.69 96 LEU A C 1
ATOM 795 O O . LEU A 1 96 ? -10.899 2.458 -4.829 1.00 79.69 96 LEU A O 1
ATOM 799 N N . SER A 1 97 ? -10.864 2.810 -7.048 1.00 80.62 97 SER A N 1
ATOM 800 C CA . SER A 1 97 ? -11.548 4.114 -7.006 1.00 80.62 97 SER A CA 1
ATOM 801 C C . SER A 1 97 ? -12.865 4.124 -6.217 1.00 80.62 97 SER A C 1
ATOM 803 O O . SER A 1 97 ? -13.221 5.157 -5.664 1.00 80.62 97 SER A O 1
ATOM 805 N N . ARG A 1 98 ? -13.569 2.986 -6.106 1.00 80.88 98 ARG A N 1
ATOM 806 C CA . ARG A 1 98 ? -14.805 2.831 -5.300 1.00 80.88 98 ARG A CA 1
ATOM 807 C C . ARG A 1 98 ? -14.681 1.818 -4.161 1.00 80.88 98 ARG A C 1
ATOM 809 O O . ARG A 1 98 ? -15.677 1.277 -3.673 1.00 80.88 98 ARG A O 1
ATOM 816 N N . ALA A 1 99 ? -13.455 1.513 -3.738 1.00 83.38 99 ALA A N 1
ATOM 817 C CA . ALA A 1 99 ? -13.222 0.496 -2.718 1.00 83.38 99 ALA A CA 1
ATOM 818 C C . ALA A 1 99 ? -13.915 0.845 -1.393 1.00 83.38 99 ALA A C 1
ATOM 820 O O . ALA A 1 99 ? -14.477 -0.042 -0.760 1.00 83.38 99 ALA A O 1
ATOM 821 N N . PHE A 1 100 ? -13.937 2.125 -1.003 1.00 79.88 100 PHE A N 1
ATOM 822 C CA . PHE A 1 100 ? -14.556 2.567 0.251 1.00 79.88 100 PHE A CA 1
ATOM 823 C C . PHE A 1 100 ? -16.091 2.528 0.230 1.00 79.88 100 PHE A C 1
ATOM 825 O O . PHE A 1 100 ? -16.693 2.235 1.262 1.00 79.88 100 PHE A O 1
ATOM 832 N N . ASP A 1 101 ? -16.717 2.718 -0.935 1.00 87.19 101 ASP A N 1
ATOM 833 C CA . ASP A 1 101 ? -18.181 2.674 -1.086 1.00 87.19 101 ASP A CA 1
ATOM 834 C C . ASP A 1 101 ? -18.743 1.252 -0.941 1.00 87.19 101 ASP A C 1
ATOM 836 O O . ASP A 1 101 ? -19.919 1.058 -0.640 1.00 87.19 101 ASP A O 1
ATOM 840 N N . THR A 1 102 ? -17.898 0.238 -1.155 1.00 87.50 102 THR A N 1
ATOM 841 C CA . THR A 1 102 ? -18.299 -1.175 -1.256 1.00 87.50 102 THR A CA 1
ATOM 842 C C . THR A 1 102 ? -17.853 -2.030 -0.063 1.00 87.50 102 THR A C 1
ATOM 844 O O . THR A 1 102 ? -18.054 -3.249 -0.053 1.00 87.50 102 THR A O 1
ATOM 847 N N . ILE A 1 103 ? -17.273 -1.421 0.980 1.00 89.00 103 ILE A N 1
ATOM 848 C CA . ILE A 1 103 ? -16.792 -2.157 2.158 1.00 89.00 103 ILE A CA 1
ATOM 849 C C . ILE A 1 103 ? -17.967 -2.754 2.941 1.00 89.00 103 ILE A C 1
ATOM 851 O O . ILE A 1 103 ? -18.780 -2.048 3.540 1.00 89.00 103 ILE A O 1
ATOM 855 N N . ARG A 1 104 ? -17.992 -4.087 3.046 1.00 94.00 104 ARG A N 1
ATOM 856 C CA . ARG A 1 104 ? -18.881 -4.800 3.975 1.00 94.00 104 ARG A CA 1
ATOM 857 C C . ARG A 1 104 ? -18.349 -4.693 5.404 1.00 94.00 104 ARG A C 1
ATOM 859 O O . ARG A 1 104 ? -17.329 -5.300 5.733 1.00 94.00 104 ARG A O 1
ATOM 866 N N . ARG A 1 105 ? -19.061 -3.955 6.260 1.00 93.31 105 ARG A N 1
ATOM 867 C CA . ARG A 1 105 ? -18.655 -3.664 7.650 1.00 93.31 105 ARG A CA 1
ATOM 868 C C . ARG A 1 105 ? -18.465 -4.917 8.506 1.00 93.31 105 ARG A C 1
ATOM 870 O O . ARG A 1 105 ? -17.487 -4.995 9.236 1.00 93.31 105 ARG A O 1
ATOM 877 N N . GLU A 1 106 ? -19.342 -5.909 8.373 1.00 95.25 106 GLU A N 1
ATOM 878 C CA . GLU A 1 106 ? -19.237 -7.183 9.102 1.00 95.25 106 GLU A CA 1
ATOM 879 C C . GLU A 1 106 ? -17.910 -7.894 8.811 1.00 95.25 106 GLU A C 1
ATOM 881 O O . GLU A 1 106 ? -17.196 -8.295 9.727 1.00 95.25 106 GLU A O 1
ATOM 886 N N . LYS A 1 107 ? -17.531 -7.962 7.527 1.00 94.94 107 LYS A N 1
ATOM 887 C CA . LYS A 1 107 ? -16.262 -8.558 7.094 1.00 94.94 107 LYS A CA 1
ATOM 888 C C . LYS A 1 107 ? -15.057 -7.745 7.574 1.00 94.94 107 LYS A C 1
ATOM 890 O O . LYS A 1 107 ? -14.033 -8.319 7.933 1.00 94.94 107 LYS A O 1
ATOM 895 N N . LEU A 1 108 ? -15.159 -6.416 7.579 1.00 91.81 108 LEU A N 1
ATOM 896 C CA . LEU A 1 108 ? -14.102 -5.560 8.118 1.00 91.81 108 LEU A CA 1
ATOM 897 C C . LEU A 1 108 ? -13.876 -5.849 9.608 1.00 91.81 108 LEU A C 1
ATOM 899 O O . LEU A 1 108 ? -12.742 -6.083 10.016 1.00 91.81 108 LEU A O 1
ATOM 903 N N . LEU A 1 109 ? -14.946 -5.884 10.406 1.00 92.06 109 LEU A N 1
ATOM 904 C CA . LEU A 1 109 ? -14.854 -6.168 11.838 1.00 92.06 109 LEU A CA 1
ATOM 905 C C . LEU A 1 109 ? -14.304 -7.572 12.104 1.00 92.06 109 LEU A C 1
ATOM 907 O O . LEU A 1 109 ? -13.430 -7.709 12.954 1.00 92.06 109 LEU A O 1
ATOM 911 N N . SER A 1 110 ? -14.723 -8.596 11.348 1.00 93.62 110 SER A N 1
ATOM 912 C CA . SER A 1 110 ? -14.177 -9.952 11.516 1.00 93.62 110 SER A CA 1
ATOM 913 C C . SER A 1 110 ? -12.667 -10.017 11.271 1.00 93.62 110 SER A C 1
ATOM 915 O O . SER A 1 110 ? -11.965 -10.736 11.976 1.00 93.62 110 SER A O 1
ATOM 917 N N . VAL A 1 111 ? -12.157 -9.251 10.297 1.00 93.25 111 VAL A N 1
ATOM 918 C CA . VAL A 1 111 ? -10.709 -9.148 10.044 1.00 93.25 111 VAL A CA 1
ATOM 919 C C . VAL A 1 111 ? -10.017 -8.391 11.175 1.00 93.25 111 VAL A C 1
ATOM 921 O O . VAL A 1 111 ? -8.974 -8.822 11.642 1.00 93.25 111 VAL A O 1
ATOM 924 N N . LEU A 1 112 ? -10.594 -7.293 11.665 1.00 90.88 112 LEU A 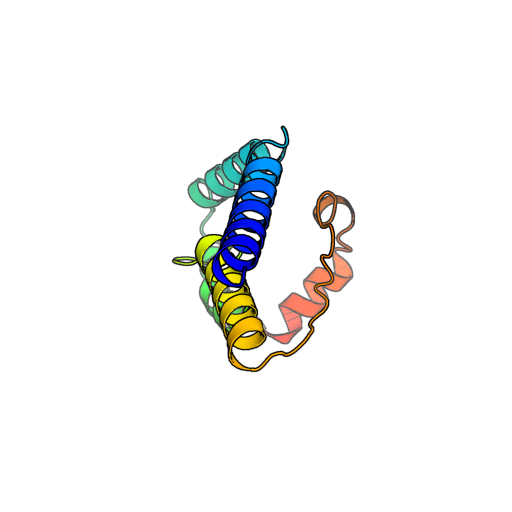N 1
ATOM 925 C CA . LEU A 1 112 ? -10.016 -6.549 12.789 1.00 90.88 112 LEU A CA 1
ATOM 926 C C . LEU A 1 112 ? -9.925 -7.409 14.061 1.00 90.88 112 LEU A C 1
ATOM 928 O O . LEU A 1 112 ? -8.899 -7.401 14.742 1.00 90.88 112 LEU A O 1
ATOM 932 N N . TYR A 1 113 ? -10.950 -8.212 14.352 1.00 91.50 113 TYR A N 1
ATOM 933 C CA . TYR A 1 113 ? -10.940 -9.118 15.502 1.00 91.50 113 TYR A CA 1
ATOM 934 C C . TYR A 1 113 ? -9.875 -10.214 15.410 1.00 91.50 113 TYR A C 1
ATOM 936 O O . TYR A 1 113 ? -9.418 -10.682 16.451 1.00 91.50 113 TYR A O 1
ATOM 944 N N . SER A 1 114 ? -9.437 -10.605 14.208 1.00 92.62 114 SER A N 1
ATOM 945 C CA . SER A 1 114 ? -8.471 -11.699 14.060 1.00 92.62 114 SER A CA 1
ATOM 946 C C . SER A 1 114 ? -7.069 -11.356 14.567 1.00 92.62 114 SER A C 1
ATOM 948 O O . SER A 1 114 ? -6.286 -12.272 14.798 1.00 92.62 114 SER A O 1
ATOM 950 N N . PHE A 1 115 ? -6.729 -10.069 14.714 1.00 90.75 115 PHE A N 1
ATOM 951 C CA . PHE A 1 115 ? -5.389 -9.645 15.144 1.00 90.75 115 PHE A CA 1
ATOM 952 C C . PHE A 1 115 ? -5.374 -8.582 16.251 1.00 90.75 115 PHE A C 1
ATOM 954 O O . PHE A 1 115 ? -4.356 -8.429 16.923 1.00 90.75 115 PHE A O 1
ATOM 961 N N . LEU A 1 116 ? -6.468 -7.846 16.489 1.00 88.31 116 LEU A N 1
ATOM 962 C CA . LEU A 1 116 ? -6.487 -6.840 17.558 1.00 88.31 116 LEU A CA 1
ATOM 963 C C . LEU A 1 116 ? -6.589 -7.449 18.966 1.00 88.31 116 LEU A C 1
ATOM 965 O O . LEU A 1 116 ? -6.130 -6.813 19.922 1.00 88.31 116 LEU A O 1
ATOM 969 N N . GLY A 1 117 ? -7.109 -8.677 19.090 1.00 75.12 117 GLY A N 1
ATOM 970 C CA . GLY A 1 117 ? -7.439 -9.304 20.374 1.00 75.12 117 GLY A CA 1
ATOM 971 C C . GLY A 1 117 ? -8.599 -8.597 21.088 1.00 75.12 117 GLY A C 1
ATOM 972 O O . GLY A 1 117 ? -9.119 -7.588 20.610 1.00 75.12 117 GLY A O 1
ATOM 973 N N . THR A 1 118 ? -9.026 -9.118 22.238 1.00 68.75 118 THR A N 1
ATOM 974 C CA . THR A 1 118 ? -9.887 -8.362 23.160 1.00 68.75 118 THR A CA 1
ATOM 975 C C . THR A 1 118 ? -9.049 -7.293 23.854 1.00 68.75 118 THR A C 1
ATOM 977 O O . THR A 1 118 ? -7.916 -7.567 24.250 1.00 68.75 118 THR A O 1
ATOM 980 N N . ASP A 1 119 ? -9.580 -6.075 23.981 1.00 63.66 119 ASP A N 1
ATOM 981 C CA . ASP A 1 119 ? -8.931 -5.020 24.759 1.00 63.66 119 ASP A CA 1
ATOM 982 C C . ASP A 1 119 ? -8.635 -5.553 26.174 1.00 63.66 119 ASP A C 1
ATOM 984 O O . ASP A 1 119 ? -9.552 -5.951 26.892 1.00 63.66 119 ASP A O 1
ATOM 988 N N . ASN A 1 120 ? -7.358 -5.568 26.571 1.00 52.81 120 ASN A N 1
ATOM 989 C CA . ASN A 1 120 ? -6.988 -5.671 27.979 1.00 52.81 120 ASN A CA 1
ATOM 990 C C . ASN A 1 120 ? -7.359 -4.322 28.601 1.00 52.81 120 ASN A C 1
ATOM 992 O O . ASN A 1 120 ? -6.611 -3.352 28.456 1.00 52.81 120 ASN A O 1
ATOM 996 N N . VAL A 1 121 ? -8.567 -4.237 29.156 1.00 51.09 121 VAL A N 1
ATOM 997 C CA . VAL A 1 121 ? -8.980 -3.124 30.020 1.00 51.09 121 VAL A CA 1
ATOM 998 C C . VAL A 1 121 ? -8.279 -3.269 31.361 1.00 51.09 121 VAL A C 1
ATOM 1000 O O . VAL A 1 121 ? -8.274 -4.404 31.887 1.00 51.09 121 VAL A O 1
#

pLDDT: mean 77.45, std 14.28, range [48.62, 95.25]

Organism: Ridgeia piscesae (NCBI:txid27915)

Sequence (121 aa):
MRKRTLEKASSFLDERATEIERLLDGPQMFKAVHLLQRRQHSKLTRISDKVDDFLPPSQSGFRRGRSTADVIWGYRWLVAKCQRYKYVIEILGIDLSRAFDTIRREKLLSVLYSFLGTDNV

Secondary structure (DSSP, 8-state):
-HHHHHHHHHHHHHHHHHHHHHSTTHHHHHHHHHHHHHT--TTGGGTHHHHHHHS-TT--TT-TT--HHHHHHHHHHHHHHHHHHT----------TTTGGG--HHHHHHHHHHHH-S---